Protein AF-A0A957KT78-F1 (afdb_monomer)

Sequence (77 aa):
MSHKIVLIGAGSANFGLGVMGDLLKSQVFAGSTICLHDINAEALARTEAFGRRHIEAHNLPHKLEATTDRKSALQGA

Nearest PDB structures (foldseek):
  1obb-assembly1_B  TM=9.301E-01  e=1.224E-05  Thermotoga maritima MSB8
  6vc6-assembly2_B  TM=8.626E-01  e=1.018E-03  Merdibacter massiliensis
  6vc6-assembly3_C  TM=8.605E-01  e=1.241E-03  Merdibacter massiliensis
  6vc6-assembly4_D  TM=8.571E-01  e=2.104E-03  Merdibacter massiliensis
  6dux-assembly1_A  TM=8.288E-01  e=8.983E-03  Klebsiella pneumoniae

Solvent-accessible surface area (backbone atoms only — not comparable to full-atom values): 4255 Å² total; per-residue (Å²): 136,70,54,51,47,68,39,80,55,20,32,34,78,66,61,23,45,48,53,50,54,52,52,77,69,32,76,90,51,59,54,18,37,40,29,38,23,21,85,48,62,72,39,27,49,54,39,48,52,52,49,54,53,52,34,63,77,66,70,49,63,59,46,82,48,75,43,64,49,66,69,70,54,53,62,87,88

pLDDT: mean 96.02, std 5.85, range [54.59, 98.75]

Structure (mmCIF, N/CA/C/O backbone):
data_AF-A0A957KT78-F1
#
_entry.id   AF-A0A957KT78-F1
#
loop_
_atom_site.group_PDB
_atom_site.id
_atom_site.type_symbol
_atom_site.label_atom_id
_atom_site.label_alt_id
_atom_site.label_comp_id
_atom_site.label_asym_id
_atom_site.label_entity_id
_atom_site.label_seq_id
_atom_site.pdbx_PDB_ins_code
_atom_site.Cartn_x
_atom_site.Cartn_y
_atom_site.Cartn_z
_atom_site.occupancy
_atom_site.B_iso_or_equiv
_atom_site.auth_seq_id
_atom_site.auth_comp_id
_atom_site.auth_asym_id
_atom_site.auth_atom_id
_atom_site.pdbx_PDB_model_num
ATOM 1 N N . MET A 1 1 ? -16.080 8.539 8.391 1.00 54.59 1 MET A N 1
ATOM 2 C CA . MET A 1 1 ? -15.195 9.036 7.316 1.00 54.59 1 MET A CA 1
ATOM 3 C C . MET A 1 1 ? -14.143 7.966 7.080 1.00 54.59 1 MET A C 1
ATOM 5 O O . MET A 1 1 ? -13.475 7.625 8.043 1.00 54.59 1 MET A O 1
ATOM 9 N N . SER A 1 2 ? -14.040 7.373 5.886 1.00 73.50 2 SER A N 1
ATOM 10 C CA . SER A 1 2 ? -12.942 6.438 5.586 1.00 73.50 2 SER A CA 1
ATOM 11 C C . SER A 1 2 ? -11.812 7.201 4.905 1.00 73.50 2 SER A C 1
ATOM 13 O O . SER A 1 2 ? -12.045 7.820 3.868 1.00 73.50 2 SER A O 1
ATOM 15 N N . HIS A 1 3 ? -10.610 7.166 5.471 1.00 89.44 3 HIS A N 1
ATOM 16 C CA . HIS A 1 3 ? -9.438 7.796 4.868 1.00 89.44 3 HIS A CA 1
ATOM 17 C C . HIS A 1 3 ? -8.935 6.966 3.676 1.00 89.44 3 HIS A C 1
ATOM 19 O O . HIS A 1 3 ? -8.947 5.732 3.733 1.00 89.44 3 HIS A O 1
ATOM 25 N N . LYS A 1 4 ? -8.486 7.633 2.605 1.00 96.12 4 LYS A N 1
ATOM 26 C CA . LYS A 1 4 ? -7.659 7.023 1.557 1.00 96.12 4 LYS A CA 1
ATOM 27 C C . LYS A 1 4 ? -6.216 7.458 1.788 1.00 96.12 4 LYS A C 1
ATOM 29 O O . LYS A 1 4 ? -5.927 8.646 1.810 1.00 96.12 4 LYS A O 1
ATOM 34 N N . ILE A 1 5 ? -5.323 6.499 1.996 1.00 97.38 5 ILE A N 1
ATOM 35 C CA . ILE A 1 5 ? -3.907 6.742 2.278 1.00 97.38 5 ILE A CA 1
ATOM 36 C C . ILE A 1 5 ? -3.109 6.200 1.101 1.00 97.38 5 ILE A C 1
ATOM 38 O O . ILE A 1 5 ? -3.181 5.008 0.807 1.00 97.38 5 ILE A O 1
ATOM 42 N N . VAL A 1 6 ? -2.357 7.066 0.423 1.00 98.25 6 VAL A N 1
ATOM 43 C CA . VAL A 1 6 ? -1.555 6.685 -0.746 1.00 98.25 6 VAL A CA 1
ATOM 44 C C . VAL A 1 6 ? -0.086 6.616 -0.366 1.00 98.25 6 VAL A C 1
ATOM 46 O O . VAL A 1 6 ? 0.494 7.594 0.101 1.00 98.25 6 VAL A O 1
ATOM 49 N N . LEU A 1 7 ? 0.528 5.463 -0.610 1.00 98.00 7 LEU 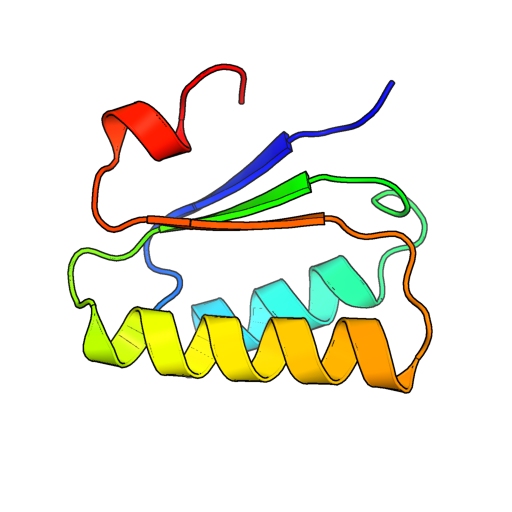A N 1
ATOM 50 C CA . LEU A 1 7 ? 1.940 5.222 -0.364 1.00 98.00 7 LEU A CA 1
ATOM 51 C C . LEU A 1 7 ? 2.711 5.258 -1.686 1.00 98.00 7 LEU A C 1
ATOM 53 O O . LEU A 1 7 ? 2.676 4.303 -2.458 1.00 98.00 7 LEU A O 1
ATOM 57 N N . ILE A 1 8 ? 3.394 6.371 -1.966 1.00 98.38 8 ILE A N 1
ATOM 58 C CA . ILE A 1 8 ? 4.220 6.529 -3.173 1.00 98.38 8 ILE A CA 1
ATOM 59 C C . ILE A 1 8 ? 5.628 5.992 -2.895 1.00 98.38 8 ILE A C 1
ATOM 61 O O . ILE A 1 8 ? 6.283 6.434 -1.956 1.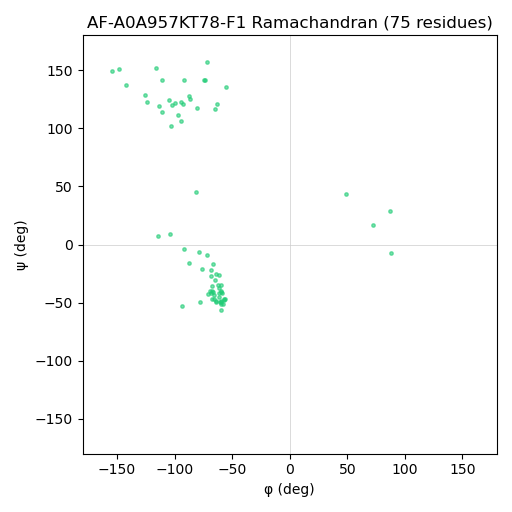00 98.38 8 ILE A O 1
ATOM 65 N N . GLY A 1 9 ? 6.100 5.064 -3.732 1.00 97.81 9 GLY A N 1
ATOM 66 C CA . GLY A 1 9 ? 7.348 4.327 -3.500 1.00 97.81 9 GLY A CA 1
ATOM 67 C C . GLY A 1 9 ? 7.138 3.072 -2.644 1.00 97.81 9 GLY A C 1
ATOM 68 O O . GLY A 1 9 ? 8.023 2.673 -1.881 1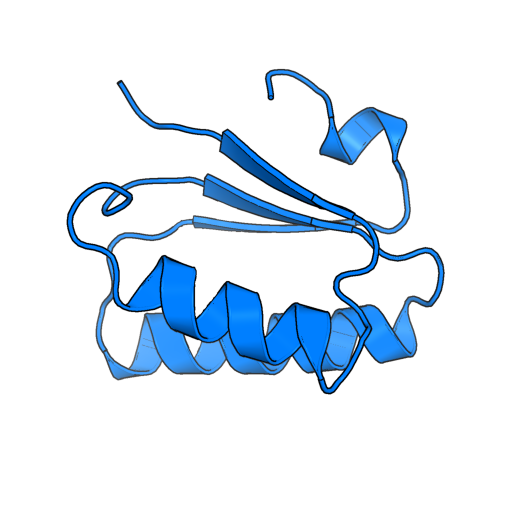.00 97.81 9 GLY A O 1
ATOM 69 N N . ALA A 1 10 ? 5.945 2.471 -2.720 1.00 98.38 10 ALA A N 1
ATOM 70 C CA . ALA A 1 10 ? 5.545 1.332 -1.898 1.00 98.38 10 ALA A CA 1
ATOM 71 C C . ALA A 1 10 ? 6.327 0.041 -2.193 1.00 98.38 10 ALA A C 1
ATOM 73 O O . ALA A 1 10 ? 6.320 -0.872 -1.371 1.00 98.38 10 ALA A O 1
ATOM 74 N N . GLY A 1 11 ? 7.020 -0.061 -3.328 1.00 97.88 11 GLY A N 1
ATOM 75 C CA . GLY A 1 11 ? 7.860 -1.210 -3.671 1.00 97.88 11 GLY A CA 1
ATOM 76 C C . GLY A 1 11 ? 9.156 -1.291 -2.855 1.00 97.88 11 GLY A C 1
ATOM 77 O O . GLY A 1 11 ? 9.863 -2.300 -2.908 1.00 97.88 11 GLY A O 1
ATOM 78 N N . SER A 1 12 ? 9.483 -0.253 -2.077 1.00 98.00 12 SER A N 1
ATOM 79 C CA . SER A 1 12 ? 10.631 -0.269 -1.171 1.00 98.00 12 SER A CA 1
ATOM 80 C C . SER A 1 12 ? 10.471 -1.340 -0.088 1.00 98.00 12 SER A C 1
ATOM 82 O O . SER A 1 12 ? 9.557 -1.281 0.734 1.00 98.00 12 SER A O 1
ATOM 84 N N . ALA A 1 13 ? 11.413 -2.285 -0.030 1.00 93.81 13 ALA A N 1
ATOM 85 C CA . ALA A 1 13 ? 11.421 -3.334 0.991 1.00 93.81 13 ALA A CA 1
ATOM 86 C C . ALA A 1 13 ? 11.600 -2.783 2.416 1.00 93.81 13 ALA A C 1
ATOM 88 O O . ALA A 1 13 ? 11.170 -3.418 3.370 1.00 93.81 13 ALA A O 1
ATOM 89 N N . ASN A 1 14 ? 12.214 -1.604 2.566 1.00 95.00 14 ASN A N 1
ATOM 90 C CA . ASN A 1 14 ? 12.425 -0.993 3.877 1.00 95.00 14 ASN A CA 1
ATOM 91 C C . ASN A 1 14 ? 11.287 -0.024 4.221 1.00 95.00 14 ASN A C 1
ATOM 93 O O . ASN A 1 14 ? 10.638 -0.152 5.253 1.00 95.00 14 ASN A O 1
ATOM 97 N N . PHE A 1 15 ? 11.009 0.925 3.324 1.00 96.38 15 PHE A N 1
ATOM 98 C CA . PHE A 1 15 ? 9.999 1.957 3.558 1.00 96.38 15 PHE A CA 1
ATOM 99 C C . PHE A 1 15 ? 8.573 1.437 3.342 1.00 96.38 15 PHE A C 1
ATOM 101 O O . PHE A 1 15 ? 7.724 1.602 4.211 1.00 96.38 15 PHE A O 1
ATOM 108 N N . GLY A 1 16 ? 8.309 0.778 2.212 1.00 97.12 16 GLY A N 1
ATOM 109 C CA . GLY A 1 16 ? 6.969 0.323 1.842 1.00 97.12 16 GLY A CA 1
ATOM 110 C C . GLY A 1 16 ? 6.421 -0.728 2.804 1.00 97.12 16 GLY A C 1
ATOM 111 O O . GLY A 1 16 ? 5.317 -0.568 3.318 1.00 97.12 16 GLY A O 1
ATOM 112 N N . LEU A 1 17 ? 7.212 -1.763 3.111 1.00 95.75 17 LEU A N 1
ATOM 113 C CA . LEU A 1 17 ? 6.824 -2.782 4.096 1.00 95.75 17 LEU A CA 1
ATOM 114 C C . LEU A 1 17 ? 6.751 -2.222 5.522 1.00 95.75 17 LEU A C 1
ATOM 116 O O . LEU A 1 17 ? 5.827 -2.575 6.254 1.00 95.75 17 LEU A O 1
ATOM 120 N N . GLY A 1 18 ? 7.688 -1.347 5.905 1.00 97.00 18 GLY A N 1
ATOM 121 C CA . GLY A 1 18 ? 7.698 -0.714 7.225 1.00 97.00 18 GLY A CA 1
ATOM 122 C C . GLY A 1 18 ? 6.428 0.099 7.473 1.00 97.00 18 GLY A C 1
ATOM 123 O O . GLY A 1 18 ? 5.673 -0.200 8.396 1.00 97.00 18 GLY A O 1
ATOM 124 N N . VAL A 1 19 ? 6.131 1.051 6.584 1.00 97.12 19 VAL A N 1
ATOM 125 C CA . VAL A 1 19 ? 4.945 1.907 6.719 1.00 97.12 19 VAL A CA 1
ATOM 126 C C . VAL A 1 19 ? 3.648 1.119 6.531 1.00 97.12 19 VAL A C 1
ATOM 128 O O . VAL A 1 19 ? 2.682 1.379 7.242 1.00 97.12 19 VAL A O 1
ATOM 131 N N . MET A 1 20 ? 3.609 0.116 5.643 1.00 96.75 20 MET A N 1
ATOM 132 C CA . MET A 1 20 ? 2.465 -0.803 5.568 1.00 96.75 20 MET A CA 1
ATOM 133 C C . MET A 1 20 ? 2.209 -1.466 6.927 1.00 96.75 20 MET A C 1
ATOM 135 O O . MET A 1 20 ? 1.076 -1.487 7.402 1.00 96.75 20 MET A O 1
ATOM 139 N N . GLY A 1 21 ? 3.256 -1.975 7.578 1.00 95.94 21 GLY A N 1
ATOM 140 C CA . GLY A 1 21 ? 3.150 -2.569 8.907 1.00 95.94 21 GLY A CA 1
ATOM 141 C C . GLY A 1 21 ? 2.623 -1.592 9.960 1.00 95.94 21 GLY A C 1
ATOM 142 O O . GLY A 1 21 ? 1.790 -1.980 10.777 1.00 95.94 21 GLY A O 1
ATOM 143 N N . ASP A 1 22 ? 3.068 -0.337 9.932 1.00 96.62 22 ASP A N 1
ATOM 144 C CA . ASP A 1 22 ? 2.611 0.694 10.871 1.00 96.62 22 ASP A CA 1
ATOM 145 C C . ASP A 1 22 ? 1.142 1.077 10.641 1.00 96.62 22 ASP A C 1
ATOM 147 O O . ASP A 1 22 ? 0.372 1.189 11.599 1.00 96.62 22 ASP A O 1
ATOM 151 N N . LEU A 1 23 ? 0.718 1.206 9.379 1.00 96.12 23 LEU A N 1
ATOM 152 C CA . LEU A 1 23 ? -0.673 1.494 9.021 1.00 96.12 23 LEU A CA 1
ATOM 153 C C . LEU A 1 23 ? -1.621 0.387 9.487 1.00 96.12 23 LEU A C 1
ATOM 155 O O . LEU A 1 23 ? -2.649 0.688 10.088 1.00 96.12 23 LEU A O 1
ATOM 159 N N . LEU A 1 24 ? -1.256 -0.879 9.265 1.00 95.69 24 LEU A N 1
ATOM 160 C CA . LEU A 1 24 ? -2.076 -2.035 9.646 1.00 95.69 24 LEU A CA 1
ATOM 161 C C . LEU A 1 24 ? -2.191 -2.225 11.169 1.00 95.69 24 LEU A C 1
ATOM 163 O O . LEU A 1 24 ? -3.136 -2.852 11.640 1.00 95.69 24 LEU A O 1
ATOM 167 N N . LYS A 1 25 ? -1.253 -1.678 11.951 1.00 95.38 25 LYS A N 1
ATOM 168 C CA . LYS A 1 25 ? -1.304 -1.685 13.424 1.00 95.38 25 LYS A CA 1
ATOM 169 C C . LYS A 1 25 ? -2.068 -0.491 14.004 1.00 95.38 25 LYS A C 1
ATOM 171 O O . LYS A 1 25 ? -2.406 -0.500 15.189 1.00 95.38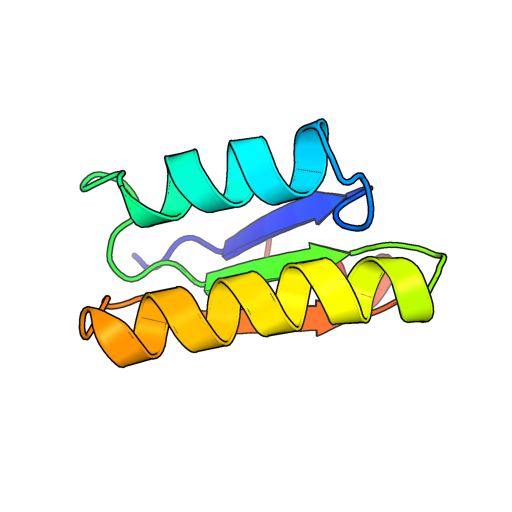 25 LYS A O 1
ATOM 176 N N . SER A 1 26 ? -2.313 0.549 13.209 1.00 94.25 26 SER A N 1
ATOM 177 C CA . SER A 1 26 ? -2.896 1.801 13.685 1.00 94.25 26 SER A CA 1
ATOM 178 C C . SER A 1 26 ? -4.413 1.710 13.834 1.00 94.25 26 SER A C 1
ATOM 180 O O . SER A 1 26 ? -5.149 1.607 12.855 1.00 94.25 26 SER A O 1
ATOM 182 N N . GLN A 1 27 ? -4.902 1.868 15.066 1.00 92.12 27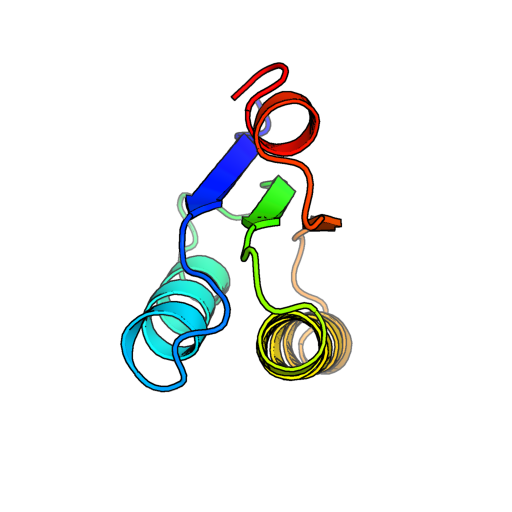 GLN A N 1
ATOM 183 C CA . GLN A 1 27 ? -6.342 1.956 15.338 1.00 92.12 27 GLN A CA 1
ATOM 184 C C . GLN A 1 27 ? -6.971 3.241 14.783 1.00 92.12 27 GLN A C 1
ATOM 186 O O . GLN A 1 27 ? -8.144 3.246 14.426 1.00 92.12 27 GLN A O 1
ATOM 191 N N . VAL A 1 28 ? -6.190 4.321 14.652 1.00 93.88 28 VAL A N 1
ATOM 192 C CA . VAL A 1 28 ? -6.661 5.599 14.086 1.00 93.88 28 VAL A CA 1
ATOM 193 C C . VAL A 1 28 ? -7.040 5.445 12.611 1.00 93.88 28 VAL A C 1
ATOM 195 O O . VAL A 1 28 ? -7.946 6.120 12.132 1.00 93.88 28 VAL A O 1
ATOM 198 N N . PHE A 1 29 ? -6.371 4.536 11.898 1.00 93.38 29 PHE A N 1
ATOM 199 C CA . PHE A 1 29 ? -6.600 4.292 10.475 1.00 93.38 29 PHE A CA 1
ATOM 200 C C . PHE A 1 29 ? -7.389 3.009 10.194 1.00 93.38 29 PHE A C 1
ATOM 202 O O . PHE A 1 29 ? -7.532 2.635 9.027 1.00 93.38 29 PHE A O 1
ATOM 209 N N . ALA A 1 30 ? -7.941 2.341 11.207 1.00 93.81 30 ALA A N 1
ATOM 210 C CA . ALA A 1 30 ? -8.836 1.207 10.993 1.00 93.81 30 ALA A CA 1
ATOM 211 C C . ALA A 1 30 ? -10.010 1.613 10.074 1.00 93.81 30 ALA A C 1
ATOM 213 O O . ALA A 1 30 ? -10.576 2.696 10.212 1.00 93.81 30 ALA A O 1
ATOM 214 N N . GLY A 1 31 ? -10.364 0.776 9.095 1.00 94.88 31 GLY A N 1
ATOM 215 C CA . GLY A 1 31 ? -11.393 1.114 8.099 1.00 94.88 31 GLY A CA 1
ATOM 216 C C . GLY A 1 31 ? -10.876 1.855 6.860 1.00 94.88 31 GLY A C 1
ATOM 217 O O . GLY A 1 31 ? -11.647 2.078 5.924 1.00 94.88 31 GLY A O 1
ATOM 218 N N . SER A 1 32 ? -9.602 2.264 6.831 1.00 96.19 32 SER A N 1
ATOM 219 C CA . SER A 1 32 ? -9.037 3.036 5.713 1.00 96.19 32 SER A CA 1
ATOM 220 C C . SER A 1 32 ? -8.842 2.200 4.450 1.00 96.19 32 SER A C 1
ATOM 222 O O . SER A 1 32 ? -8.653 0.981 4.499 1.00 96.19 32 SER A O 1
ATOM 224 N N . THR A 1 33 ? -8.806 2.888 3.311 1.00 97.44 33 THR A N 1
ATOM 225 C CA . THR A 1 33 ? -8.275 2.340 2.059 1.00 97.44 33 THR A CA 1
ATOM 226 C C . THR A 1 33 ? -6.803 2.707 1.948 1.00 97.44 33 THR A C 1
ATOM 228 O O . THR A 1 33 ? -6.456 3.886 1.959 1.00 97.44 33 THR A O 1
ATOM 231 N N . ILE A 1 34 ? -5.938 1.704 1.849 1.00 97.88 34 ILE A N 1
ATOM 232 C CA . ILE A 1 34 ? -4.503 1.867 1.624 1.00 97.88 34 ILE A CA 1
ATOM 233 C C . ILE A 1 34 ? -4.250 1.618 0.137 1.00 97.88 34 ILE A C 1
ATOM 235 O O . ILE A 1 34 ? -4.572 0.549 -0.378 1.00 97.88 34 ILE A O 1
ATOM 239 N N . CYS A 1 35 ? -3.689 2.601 -0.559 1.00 98.50 35 CYS A N 1
ATOM 240 C CA . CYS A 1 35 ? -3.332 2.508 -1.968 1.00 98.50 35 CYS A CA 1
ATOM 241 C C . CYS A 1 35 ? -1.809 2.503 -2.106 1.00 98.50 35 CYS A C 1
ATOM 243 O O . CYS A 1 35 ? -1.139 3.488 -1.789 1.00 98.50 35 CYS A O 1
ATOM 245 N N .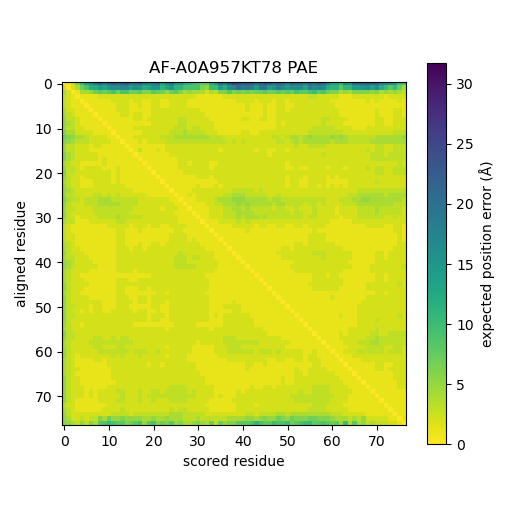 LEU A 1 36 ? -1.252 1.386 -2.564 1.00 98.69 36 LEU A N 1
ATOM 246 C CA . LEU A 1 36 ? 0.170 1.249 -2.835 1.00 98.69 36 LEU A CA 1
ATOM 247 C C . LEU A 1 36 ? 0.472 1.712 -4.255 1.00 98.69 36 LEU A C 1
ATOM 249 O O . LEU A 1 36 ? -0.126 1.233 -5.217 1.00 98.69 36 LEU A O 1
ATOM 253 N N . HIS A 1 37 ? 1.438 2.609 -4.390 1.00 98.75 37 HIS A N 1
ATOM 254 C CA . HIS A 1 37 ? 1.920 3.050 -5.684 1.00 98.75 37 HIS A CA 1
ATOM 255 C C . HIS A 1 37 ? 3.430 2.873 -5.797 1.00 98.75 37 HIS A C 1
ATOM 257 O O . HIS A 1 37 ? 4.200 3.386 -4.980 1.00 98.75 37 HIS A O 1
ATOM 263 N N . ASP A 1 38 ? 3.864 2.223 -6.870 1.00 98.69 38 ASP A N 1
ATOM 264 C CA . ASP A 1 38 ? 5.260 2.189 -7.293 1.00 98.69 38 ASP A CA 1
ATOM 265 C C . ASP A 1 38 ? 5.343 2.098 -8.819 1.00 98.69 38 ASP A C 1
ATOM 267 O O . ASP A 1 38 ? 4.458 1.536 -9.453 1.00 98.69 38 ASP A O 1
ATOM 271 N N . ILE A 1 39 ? 6.409 2.630 -9.414 1.00 98.38 39 ILE A N 1
ATOM 272 C CA . ILE A 1 39 ? 6.646 2.502 -10.859 1.00 98.38 39 ILE A CA 1
ATOM 273 C C . ILE A 1 39 ? 7.165 1.107 -11.233 1.00 98.38 39 ILE A C 1
ATOM 275 O O . ILE A 1 39 ? 7.050 0.696 -12.385 1.00 98.38 39 ILE A O 1
ATOM 279 N N . ASN A 1 40 ? 7.734 0.373 -10.272 1.00 98.50 40 ASN A N 1
ATOM 280 C CA . ASN A 1 40 ? 8.190 -0.996 -10.460 1.00 98.50 40 ASN A CA 1
ATOM 281 C C . ASN A 1 40 ? 7.100 -1.986 -10.016 1.00 98.50 40 ASN A C 1
ATOM 283 O O . ASN A 1 40 ? 6.889 -2.204 -8.821 1.00 98.50 40 ASN A O 1
ATOM 287 N N . ALA A 1 41 ? 6.444 -2.621 -10.989 1.00 98.50 41 ALA A N 1
ATOM 288 C CA . ALA A 1 41 ? 5.343 -3.554 -10.751 1.00 98.50 41 ALA A CA 1
ATOM 289 C C . ALA A 1 41 ? 5.748 -4.789 -9.926 1.00 98.50 41 ALA A C 1
ATOM 291 O O . ALA A 1 41 ? 4.986 -5.233 -9.071 1.00 98.50 41 ALA A O 1
ATOM 292 N N . GLU A 1 42 ? 6.950 -5.332 -10.129 1.00 98.38 42 GLU A N 1
ATOM 293 C CA . GLU A 1 42 ? 7.416 -6.503 -9.377 1.00 98.38 42 GLU A CA 1
ATOM 294 C C . GLU A 1 42 ? 7.675 -6.161 -7.909 1.00 98.38 42 GLU A C 1
ATOM 296 O O . GLU A 1 42 ? 7.361 -6.941 -7.009 1.00 98.38 42 GLU A O 1
ATOM 301 N N . ALA A 1 43 ? 8.254 -4.986 -7.654 1.00 98.25 43 ALA A N 1
ATOM 302 C CA . ALA A 1 43 ? 8.469 -4.496 -6.301 1.00 98.25 43 ALA A CA 1
ATOM 303 C C . ALA A 1 43 ? 7.144 -4.205 -5.593 1.00 98.25 43 ALA A C 1
ATOM 305 O O . ALA A 1 43 ? 6.954 -4.626 -4.450 1.00 98.25 43 ALA A O 1
ATOM 306 N N . LEU A 1 44 ? 6.210 -3.565 -6.299 1.00 98.69 44 LEU A N 1
ATOM 307 C CA . LEU A 1 44 ? 4.855 -3.315 -5.824 1.00 98.69 44 LEU A CA 1
ATOM 308 C C . LEU A 1 44 ? 4.130 -4.613 -5.449 1.00 98.69 44 LEU A C 1
ATOM 310 O O . LEU A 1 44 ? 3.577 -4.701 -4.354 1.00 98.69 44 LEU A O 1
ATOM 314 N N . ALA A 1 45 ? 4.195 -5.632 -6.309 1.00 98.44 45 ALA A N 1
ATOM 315 C CA . ALA A 1 45 ? 3.530 -6.915 -6.094 1.00 98.44 45 ALA A CA 1
ATOM 316 C C . ALA A 1 45 ? 3.997 -7.613 -4.806 1.00 98.44 45 ALA A C 1
ATOM 318 O O . ALA A 1 45 ? 3.194 -8.239 -4.115 1.00 98.44 45 ALA A O 1
ATOM 319 N N . ARG A 1 46 ? 5.278 -7.476 -4.426 1.00 98.00 46 ARG A N 1
ATOM 320 C CA . ARG A 1 46 ? 5.789 -8.029 -3.157 1.00 98.00 46 ARG A CA 1
ATOM 321 C C . ARG A 1 46 ? 5.165 -7.346 -1.940 1.00 98.00 46 ARG A C 1
ATOM 323 O O . ARG A 1 46 ? 4.727 -8.034 -1.017 1.00 98.00 46 ARG A O 1
ATOM 330 N N . THR A 1 47 ? 5.108 -6.015 -1.938 1.00 97.88 47 THR A N 1
ATOM 331 C CA . THR A 1 47 ? 4.486 -5.245 -0.849 1.00 97.88 47 THR A CA 1
ATOM 332 C C . THR A 1 47 ? 2.981 -5.491 -0.786 1.00 97.88 47 THR A C 1
ATOM 334 O O . THR A 1 47 ? 2.432 -5.676 0.301 1.00 97.88 47 THR A O 1
ATOM 337 N N . GLU A 1 48 ? 2.312 -5.557 -1.939 1.00 98.50 48 GLU A N 1
ATOM 338 C CA . GLU A 1 48 ? 0.890 -5.881 -2.023 1.00 98.50 48 GLU A CA 1
ATOM 339 C C . GLU A 1 48 ? 0.603 -7.275 -1.457 1.00 98.50 48 GLU A C 1
ATOM 341 O O . GLU A 1 48 ? -0.261 -7.412 -0.592 1.00 98.50 48 GLU A O 1
ATOM 346 N N . ALA A 1 49 ? 1.353 -8.299 -1.877 1.00 98.25 49 ALA A N 1
ATOM 347 C CA . ALA A 1 49 ? 1.177 -9.666 -1.394 1.00 98.25 49 ALA A CA 1
ATOM 348 C C . ALA A 1 49 ? 1.362 -9.767 0.128 1.00 98.25 49 ALA A C 1
ATOM 350 O O . ALA A 1 49 ? 0.580 -10.437 0.806 1.00 98.25 49 ALA A O 1
ATOM 351 N N . PHE A 1 50 ? 2.359 -9.067 0.681 1.00 97.06 50 PHE A N 1
ATOM 352 C CA . PHE A 1 50 ? 2.537 -8.958 2.128 1.00 97.06 50 PHE A CA 1
ATOM 353 C C . PHE A 1 50 ? 1.310 -8.330 2.805 1.00 97.06 50 PHE A C 1
ATOM 355 O O . PHE A 1 50 ? 0.770 -8.914 3.746 1.00 97.06 50 PHE A O 1
ATOM 362 N N 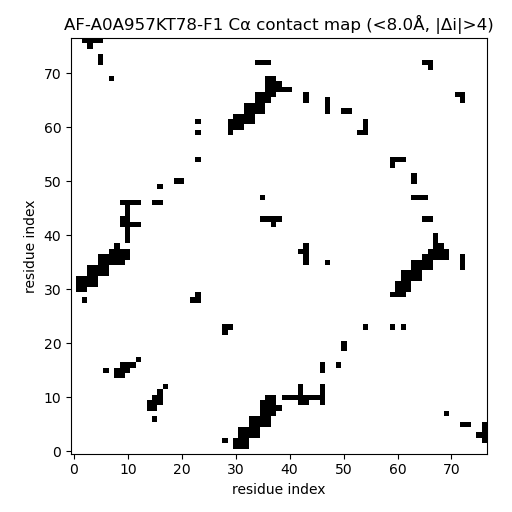. GLY A 1 51 ? 0.853 -7.175 2.309 1.00 97.69 51 GLY A N 1
ATOM 363 C CA . GLY A 1 51 ? -0.297 -6.458 2.859 1.00 97.69 51 GLY A CA 1
ATOM 364 C C . GLY A 1 51 ? -1.578 -7.291 2.824 1.00 97.6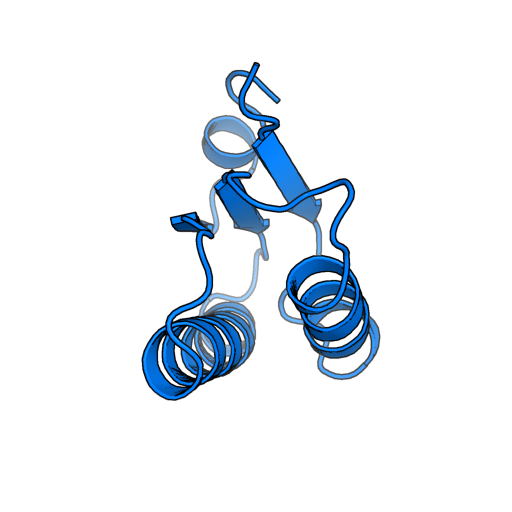9 51 GLY A C 1
ATOM 365 O O . GLY A 1 51 ? -2.237 -7.430 3.853 1.00 97.69 51 GLY A O 1
ATOM 366 N N . ARG A 1 52 ? -1.896 -7.913 1.677 1.00 98.38 52 ARG A N 1
ATOM 367 C CA . ARG A 1 52 ? -3.075 -8.785 1.520 1.00 98.38 52 ARG A CA 1
ATOM 368 C C . ARG A 1 52 ? -3.048 -9.940 2.513 1.00 98.38 52 ARG A C 1
ATOM 370 O O . ARG A 1 52 ? -4.010 -10.113 3.257 1.00 98.38 52 ARG A O 1
ATOM 377 N N . ARG A 1 53 ? -1.926 -10.667 2.583 1.00 98.19 53 ARG A N 1
ATOM 378 C CA . ARG A 1 53 ? -1.769 -11.800 3.507 1.00 98.19 53 ARG A CA 1
ATOM 379 C C . ARG A 1 53 ? -1.935 -11.371 4.961 1.00 98.19 53 ARG A C 1
ATOM 381 O O . ARG A 1 53 ? -2.528 -12.099 5.749 1.00 98.19 53 ARG A O 1
ATOM 388 N N . HIS A 1 54 ? -1.396 -10.210 5.335 1.00 97.50 54 HIS A N 1
ATOM 389 C CA . HIS A 1 54 ? -1.471 -9.728 6.712 1.00 97.50 54 HIS A CA 1
ATOM 390 C C . HIS A 1 54 ? -2.890 -9.295 7.102 1.00 97.50 54 HIS A C 1
ATOM 392 O O . HIS A 1 54 ? -3.337 -9.641 8.196 1.00 97.50 54 HIS A O 1
ATOM 398 N N . ILE A 1 55 ? -3.592 -8.590 6.206 1.00 98.00 55 ILE A N 1
ATOM 399 C CA . ILE A 1 55 ? -4.995 -8.189 6.387 1.00 98.00 55 ILE A CA 1
ATOM 400 C C . ILE A 1 55 ? -5.882 -9.422 6.562 1.00 98.00 55 ILE A C 1
ATOM 402 O O . ILE A 1 55 ? -6.645 -9.479 7.523 1.00 98.00 55 ILE A O 1
ATOM 406 N N . GLU A 1 56 ? -5.752 -10.411 5.676 1.00 98.12 56 GLU A N 1
ATOM 407 C CA . GLU A 1 56 ? -6.549 -11.641 5.711 1.00 98.12 56 GLU A CA 1
ATOM 408 C C . GLU A 1 56 ? -6.277 -12.457 6.979 1.00 98.12 56 GLU A C 1
ATOM 410 O O . GLU A 1 56 ? -7.205 -12.800 7.706 1.00 98.12 56 GLU A O 1
ATOM 415 N N . ALA A 1 57 ? -5.003 -12.697 7.306 1.00 98.06 57 ALA A N 1
ATOM 416 C CA . ALA A 1 57 ? -4.624 -13.519 8.456 1.00 98.06 57 ALA A CA 1
ATOM 417 C C . ALA A 1 57 ? -5.112 -12.964 9.808 1.00 98.06 57 ALA A C 1
ATOM 419 O O . ALA A 1 57 ? -5.293 -13.734 10.749 1.00 98.06 57 ALA A O 1
ATOM 420 N N . HIS A 1 58 ? -5.319 -11.648 9.914 1.00 96.88 58 HIS A N 1
ATOM 421 C CA . HIS A 1 58 ? -5.737 -10.989 11.157 1.00 96.88 58 HIS A CA 1
ATOM 422 C C . HIS A 1 58 ? -7.137 -10.364 11.071 1.00 96.88 58 HIS A C 1
ATOM 424 O O . HIS A 1 58 ? -7.542 -9.671 12.001 1.00 96.88 58 HIS A O 1
ATOM 430 N N . ASN A 1 59 ? -7.879 -10.601 9.981 1.00 96.94 59 ASN A N 1
ATOM 431 C CA . ASN A 1 59 ? -9.194 -10.005 9.718 1.00 96.94 59 ASN A CA 1
ATOM 432 C C . ASN A 1 59 ? -9.217 -8.477 9.914 1.00 96.94 59 ASN A C 1
ATOM 434 O O . ASN A 1 59 ? -10.129 -7.925 10.536 1.00 96.94 59 ASN A O 1
ATOM 438 N N . LEU A 1 60 ? -8.188 -7.783 9.419 1.00 96.69 60 LEU A N 1
ATOM 439 C CA . LEU A 1 60 ? -8.074 -6.341 9.619 1.00 96.69 60 LEU A CA 1
ATOM 440 C C . LEU A 1 60 ? -9.082 -5.586 8.742 1.00 96.69 60 LEU A C 1
ATOM 442 O O . LEU A 1 60 ? -9.266 -5.931 7.573 1.00 96.69 60 LEU A O 1
ATOM 446 N N . PRO A 1 61 ? -9.690 -4.498 9.241 1.00 95.75 61 PRO A N 1
ATOM 447 C CA . PRO A 1 61 ? -10.713 -3.756 8.514 1.00 95.75 61 PRO A CA 1
ATOM 448 C C . PRO A 1 61 ? -10.103 -2.777 7.495 1.00 95.75 61 PRO A C 1
ATOM 450 O O . PRO A 1 61 ? -10.509 -1.623 7.436 1.00 95.75 61 PRO A O 1
ATOM 453 N N . HIS A 1 62 ? -9.109 -3.184 6.704 1.00 96.19 62 HIS A N 1
ATOM 454 C CA . HIS A 1 62 ? -8.490 -2.324 5.689 1.00 96.19 62 HIS A CA 1
ATOM 455 C C . HIS A 1 62 ? -8.832 -2.791 4.279 1.00 96.19 62 HIS A C 1
ATOM 457 O O . HIS A 1 62 ? -8.839 -3.986 3.987 1.00 96.19 62 HIS A O 1
ATOM 463 N N . LYS A 1 63 ? -9.054 -1.833 3.377 1.00 96.81 63 LYS A N 1
ATOM 464 C CA . LYS A 1 63 ? -9.059 -2.100 1.934 1.00 96.81 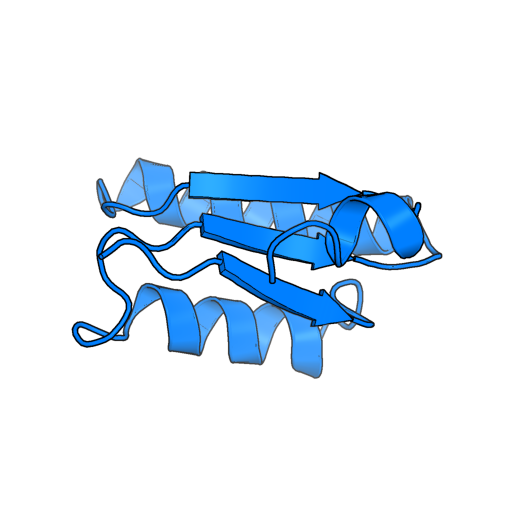63 LYS A CA 1
ATOM 465 C C . LYS A 1 63 ? -7.659 -1.871 1.385 1.00 96.81 63 LYS A C 1
ATOM 467 O O . LYS A 1 63 ? -6.998 -0.918 1.795 1.00 96.81 63 LYS A O 1
ATOM 472 N N . LEU A 1 64 ? -7.231 -2.715 0.450 1.00 98.06 64 LEU A N 1
ATOM 473 C CA . LEU A 1 64 ? -5.924 -2.601 -0.188 1.00 98.06 64 LEU A CA 1
ATOM 474 C C . LEU A 1 64 ? -6.048 -2.521 -1.710 1.00 98.06 64 LEU A C 1
ATOM 476 O O . LEU A 1 64 ? -6.573 -3.434 -2.356 1.00 98.06 64 LEU A O 1
ATOM 480 N N . GLU A 1 65 ? -5.505 -1.442 -2.257 1.00 98.31 65 GLU A N 1
ATOM 481 C CA . GLU A 1 65 ? -5.356 -1.170 -3.684 1.00 98.31 65 GLU A CA 1
ATOM 482 C C . GLU A 1 65 ? -3.865 -1.095 -4.035 1.00 98.31 65 GLU A C 1
ATOM 484 O O . GLU A 1 65 ? -3.041 -0.713 -3.201 1.00 98.31 65 GLU A O 1
ATOM 489 N N . ALA A 1 66 ? -3.514 -1.424 -5.277 1.00 98.50 66 ALA A N 1
ATOM 490 C CA . ALA A 1 66 ? -2.163 -1.274 -5.800 1.00 98.50 66 ALA A CA 1
ATOM 491 C C . ALA A 1 66 ? -2.219 -0.818 -7.263 1.00 98.50 66 ALA A C 1
ATOM 493 O O . ALA A 1 66 ? -3.040 -1.309 -8.036 1.00 98.50 66 ALA A O 1
ATOM 494 N N . THR A 1 67 ? -1.373 0.137 -7.649 1.00 98.69 67 THR A N 1
ATOM 495 C CA . THR A 1 67 ? -1.298 0.621 -9.034 1.00 98.69 67 THR A CA 1
ATOM 496 C C . THR A 1 67 ? 0.075 1.193 -9.370 1.00 98.69 67 THR A C 1
ATOM 498 O O . THR A 1 67 ? 0.745 1.778 -8.521 1.00 98.69 67 THR A O 1
ATOM 501 N N . THR A 1 68 ? 0.479 1.071 -10.632 1.00 98.69 68 THR A N 1
ATOM 502 C CA . THR A 1 68 ? 1.664 1.751 -11.176 1.00 98.69 68 THR A CA 1
ATOM 503 C C . THR A 1 68 ? 1.336 3.112 -11.795 1.00 98.69 68 THR A C 1
ATOM 505 O O . THR A 1 68 ? 2.238 3.816 -12.245 1.00 98.69 68 THR A O 1
ATOM 508 N N . ASP A 1 69 ? 0.055 3.498 -11.848 1.00 98.56 69 ASP A N 1
ATOM 509 C CA . ASP A 1 69 ? -0.369 4.820 -12.308 1.00 98.56 69 ASP A CA 1
ATOM 510 C C . ASP A 1 69 ? -0.598 5.778 -11.133 1.00 98.56 69 ASP A C 1
ATOM 512 O O . ASP A 1 69 ? -1.562 5.671 -10.367 1.00 98.56 69 ASP A O 1
ATOM 516 N N . ARG A 1 70 ? 0.275 6.781 -11.030 1.00 98.19 70 ARG A N 1
ATOM 517 C CA . ARG A 1 70 ? 0.240 7.778 -9.955 1.00 98.19 70 ARG A CA 1
ATOM 518 C C . ARG A 1 70 ? -1.035 8.614 -9.946 1.00 98.19 70 ARG A C 1
ATOM 520 O O . ARG A 1 70 ? -1.481 9.011 -8.871 1.00 98.19 70 ARG A O 1
ATOM 527 N N . LYS A 1 71 ? -1.606 8.920 -11.116 1.00 98.12 71 LYS A N 1
ATOM 528 C CA . LYS A 1 71 ? -2.815 9.755 -11.197 1.00 98.12 71 LYS A CA 1
ATOM 529 C C . LYS A 1 71 ? -4.011 9.024 -10.590 1.00 98.12 71 LYS A C 1
ATOM 531 O O . LYS A 1 71 ? -4.697 9.597 -9.749 1.00 98.12 71 LYS A O 1
ATOM 536 N N . SER A 1 72 ? -4.191 7.755 -10.948 1.00 97.56 72 SER A N 1
ATOM 537 C CA . SER A 1 72 ? -5.215 6.887 -10.360 1.00 97.56 72 SER A CA 1
ATOM 538 C C . SER A 1 72 ? -5.013 6.694 -8.854 1.00 97.56 72 SER A C 1
ATOM 540 O O . SER A 1 72 ? -5.975 6.772 -8.089 1.00 97.56 72 SER A O 1
ATOM 542 N N . ALA A 1 73 ? -3.765 6.510 -8.401 1.00 98.06 73 ALA A N 1
ATOM 543 C CA . ALA A 1 73 ? -3.463 6.360 -6.976 1.00 98.06 73 ALA A CA 1
ATOM 544 C C . ALA A 1 73 ? -3.955 7.561 -6.148 1.00 98.06 73 ALA A C 1
ATOM 546 O O . ALA A 1 73 ? -4.642 7.384 -5.143 1.00 98.06 73 ALA A O 1
ATOM 547 N N . LEU A 1 74 ? -3.655 8.780 -6.609 1.00 97.62 74 LEU A N 1
ATOM 548 C CA . LEU A 1 74 ? -3.961 10.037 -5.915 1.00 97.62 74 LEU A CA 1
ATOM 549 C C . LEU A 1 74 ? -5.421 10.498 -6.043 1.00 97.62 74 LEU A C 1
ATOM 551 O O . LEU A 1 74 ? -5.811 11.472 -5.403 1.00 97.62 74 LEU A O 1
ATOM 555 N N . GLN A 1 75 ? -6.246 9.834 -6.853 1.00 96.38 75 GLN A N 1
ATOM 556 C CA . GLN A 1 75 ? -7.637 10.238 -7.027 1.00 96.38 75 GLN A CA 1
ATOM 557 C C . GLN A 1 75 ? -8.423 10.087 -5.713 1.00 96.38 75 GLN A C 1
ATOM 559 O O . GLN A 1 75 ? -8.602 8.971 -5.216 1.00 96.38 75 GLN A O 1
ATOM 564 N N . GLY A 1 76 ? -8.911 11.212 -5.177 1.00 89.88 76 GLY A N 1
ATOM 565 C CA . GLY A 1 76 ? -9.707 11.264 -3.944 1.00 89.88 76 GLY A CA 1
ATOM 566 C C . GLY A 1 76 ? -8.917 11.016 -2.655 1.00 89.88 76 GLY A C 1
ATOM 567 O O . GLY A 1 76 ? -9.530 10.682 -1.642 1.00 89.88 76 GLY A O 1
ATOM 568 N N . ALA A 1 77 ? -7.586 11.115 -2.718 1.00 87.75 77 ALA A N 1
ATOM 569 C CA . ALA A 1 77 ? -6.699 11.087 -1.558 1.00 87.75 77 ALA A CA 1
ATOM 570 C C . ALA A 1 77 ? -6.568 12.472 -0.908 1.00 87.75 77 ALA A C 1
ATOM 572 O O . ALA A 1 77 ? -6.682 13.480 -1.644 1.00 87.75 77 ALA A O 1
#

Radius of gyration: 11.33 Å; Cα contacts (8 Å, |Δi|>4): 140; chains: 1; bounding box: 28×25×28 Å

Secondary structure (DSSP, 8-state):
-PPEEEEETTT-TTHHHHHHHHHHH-GGGTTPEEEEE-S-HHHHHHHHHHHHHHHHHTT---EEEEES-HHHHHTT-

Mean predicted aligned error: 2.31 Å

Foldseek 3Di:
DAAEAEDEQLLDPVPNLVVLVVLQPDPVNQQHEYEYEYLDPVSQVVSQVVSVVVCVVVVTNYHYHYDPDPVVRPVPD